Protein AF-A0A0A0KKW8-F1 (afdb_monomer_lite)

Secondary structure (DSSP, 8-state):
-PPPHHHHHHHHHHHHHHHHHHHHHHHHHHHHHHHHHHHTHHHHHHHHHHHHHHIIIIIIIIHHHHHSPTTS--PPPP-SS--EEEEEE--TTGGGT-S-PPPEEEEEBTTB----------

pLDDT: mean 91.65, std 7.92, range [50.81, 98.38]

InterPro domains:
  IPR027417 P-loop containing nucleoside triphosphate hydrolase [G3DSA:3.40.50.300] (73-122)
  IPR045076 DNA mismatch repair MutS [PTHR11361] (3-122)

Structure (mmCIF, N/CA/C/O backbone):
data_AF-A0A0A0KKW8-F1
#
_entry.id   AF-A0A0A0KKW8-F1
#
loop_
_atom_site.group_PDB
_atom_site.id
_atom_site.type_symbol
_atom_site.label_atom_id
_atom_site.label_alt_id
_atom_site.label_comp_id
_atom_site.label_asym_id
_atom_site.label_entity_id
_atom_site.label_seq_id
_atom_site.pdbx_PDB_ins_code
_atom_site.Cartn_x
_atom_site.Cartn_y
_atom_site.Cartn_z
_atom_site.occupancy
_atom_site.B_iso_or_equiv
_atom_site.auth_seq_id
_atom_site.auth_comp_id
_atom_site.auth_asym_id
_atom_site.auth_atom_id
_atom_site.pdbx_PDB_model_num
ATOM 1 N N . MET A 1 1 ? -41.254 38.707 38.383 1.00 50.81 1 MET A N 1
ATOM 2 C CA . MET A 1 1 ? -41.150 37.690 39.451 1.00 50.81 1 MET A CA 1
ATOM 3 C C . MET A 1 1 ? -39.676 37.306 39.565 1.00 50.81 1 MET A C 1
ATOM 5 O O . MET A 1 1 ? -39.180 36.606 38.696 1.00 50.81 1 MET A O 1
ATOM 9 N N . ARG A 1 2 ? -38.925 37.898 40.507 1.00 53.66 2 ARG A N 1
ATOM 10 C CA . ARG A 1 2 ? -37.498 37.580 40.709 1.00 53.66 2 ARG A CA 1
ATOM 11 C C . ARG A 1 2 ? -37.427 36.354 41.614 1.00 53.66 2 ARG A C 1
ATOM 13 O O . ARG A 1 2 ? -37.910 36.423 42.738 1.00 53.66 2 ARG A O 1
ATOM 20 N N . LEU A 1 3 ? -36.891 35.252 41.099 1.00 66.69 3 LEU A N 1
ATOM 21 C CA . LEU A 1 3 ? -36.616 34.059 41.898 1.00 66.69 3 LEU A CA 1
ATOM 22 C C . LEU A 1 3 ? -35.571 34.407 42.968 1.00 66.69 3 LEU A C 1
ATOM 24 O O . LEU A 1 3 ? -34.609 35.124 42.690 1.00 66.69 3 LEU A O 1
ATOM 28 N N . ASP A 1 4 ? -35.784 33.938 44.192 1.00 81.00 4 ASP A N 1
ATOM 29 C CA . ASP A 1 4 ? -34.867 34.125 45.308 1.00 81.00 4 ASP A CA 1
ATOM 30 C C . ASP A 1 4 ? -33.606 33.259 45.141 1.00 81.00 4 ASP A C 1
ATOM 32 O O . ASP A 1 4 ? -33.635 32.168 44.564 1.00 81.00 4 ASP A O 1
ATOM 36 N N . SER A 1 5 ? -32.477 33.747 45.665 1.00 78.56 5 SER A N 1
ATOM 37 C CA . SER A 1 5 ? -31.164 33.091 45.540 1.00 78.56 5 SER A CA 1
ATOM 38 C C . SER A 1 5 ? -31.171 31.644 46.064 1.00 78.56 5 SER A C 1
ATOM 40 O O . SER A 1 5 ? -30.507 30.768 45.506 1.00 78.56 5 SER A O 1
ATOM 42 N N . SER A 1 6 ? -31.987 31.364 47.087 1.00 81.56 6 SER A N 1
ATOM 43 C CA . SER A 1 6 ? -32.073 30.039 47.704 1.00 81.56 6 SER A CA 1
ATOM 44 C C . SER A 1 6 ? -32.775 29.011 46.807 1.00 81.56 6 SER A C 1
ATOM 46 O O . SER A 1 6 ? -32.315 27.872 46.689 1.00 81.56 6 SER A O 1
ATOM 48 N N . SER A 1 7 ? -33.835 29.418 46.105 1.00 82.56 7 SER A N 1
ATOM 49 C CA . SER A 1 7 ? -34.530 28.578 45.125 1.00 82.56 7 SER A CA 1
ATOM 50 C C . SER A 1 7 ? -33.655 28.265 43.914 1.00 82.56 7 SER A C 1
ATOM 52 O O . SER A 1 7 ? -33.611 27.118 43.468 1.00 82.56 7 SER A O 1
ATOM 54 N N . ILE A 1 8 ? -32.890 29.246 43.421 1.00 84.31 8 ILE A N 1
ATOM 55 C CA . ILE A 1 8 ? -31.933 29.037 42.323 1.00 84.31 8 ILE A CA 1
ATOM 56 C C . ILE A 1 8 ? -30.811 28.075 42.738 1.00 84.31 8 ILE A C 1
ATOM 58 O O . ILE A 1 8 ? -30.435 27.202 41.956 1.00 84.31 8 ILE A O 1
ATOM 62 N N . GLN A 1 9 ? -30.303 28.170 43.972 1.00 85.88 9 GLN A N 1
ATOM 63 C CA . GLN A 1 9 ? -29.313 27.217 44.483 1.00 85.88 9 GLN A CA 1
ATOM 64 C C . GLN A 1 9 ? -29.857 25.786 44.542 1.00 85.88 9 GLN A C 1
ATOM 66 O O . GLN A 1 9 ? -29.167 24.869 44.099 1.00 85.88 9 GLN A O 1
ATOM 71 N N . LYS A 1 10 ? -31.091 25.581 45.021 1.00 87.38 10 LYS A N 1
ATOM 72 C CA . LYS A 1 10 ? -31.723 24.249 45.048 1.00 87.38 10 LYS A CA 1
ATOM 73 C C . LYS A 1 10 ? -31.892 23.665 43.644 1.00 87.38 10 LYS A C 1
ATOM 75 O O . LYS A 1 10 ? -31.547 22.505 43.427 1.00 87.38 10 LYS A O 1
ATOM 80 N N . LEU A 1 11 ? -32.349 24.475 42.685 1.00 88.56 11 LEU A N 1
ATOM 81 C CA . LEU A 1 11 ? -32.463 24.065 41.282 1.00 88.56 11 LEU A CA 1
ATOM 82 C C . LEU A 1 11 ? -31.096 23.721 40.675 1.00 88.56 11 LEU A C 1
ATOM 84 O O . LEU A 1 11 ? -30.976 22.715 39.985 1.00 88.56 11 LEU A O 1
ATOM 88 N N . ASN A 1 12 ? -30.048 24.492 40.979 1.00 89.81 12 ASN A N 1
ATOM 89 C CA . ASN A 1 12 ? -28.691 24.203 40.509 1.00 89.81 12 ASN A CA 1
ATOM 90 C C . ASN A 1 12 ? -28.116 22.911 41.098 1.00 89.81 12 ASN A C 1
ATOM 92 O O . ASN A 1 12 ? -27.436 22.176 40.385 1.00 89.81 12 ASN A O 1
ATOM 96 N N . VAL A 1 13 ? -28.371 22.622 42.376 1.00 92.12 13 VAL A N 1
ATOM 97 C CA . VAL A 1 13 ? -27.953 21.357 43.001 1.00 92.12 13 VAL A CA 1
ATOM 98 C C . VAL A 1 13 ? -28.672 20.178 42.345 1.00 92.12 13 VAL A C 1
ATOM 100 O O . VAL A 1 13 ? -28.017 19.212 41.960 1.00 92.12 13 VAL A O 1
ATOM 103 N N . GLY A 1 14 ? -29.989 20.285 42.134 1.00 90.38 14 GLY A N 1
ATOM 104 C CA . GLY A 1 14 ? -30.767 19.264 41.429 1.00 90.38 14 GLY A CA 1
ATOM 105 C C . GLY A 1 14 ? -30.288 19.047 39.993 1.00 90.38 14 GLY A C 1
ATOM 106 O O . GLY A 1 14 ? -30.072 17.911 39.584 1.00 90.38 14 GLY A O 1
ATOM 107 N N . ASN A 1 15 ? -30.026 20.128 39.256 1.00 92.62 15 ASN A N 1
ATOM 108 C CA . ASN A 1 15 ? -29.525 20.054 37.885 1.00 92.62 15 ASN A CA 1
ATOM 109 C C . ASN A 1 15 ? -28.128 19.412 37.814 1.00 92.62 15 ASN A C 1
ATOM 111 O O . ASN A 1 15 ? -27.877 18.565 36.964 1.00 92.62 15 ASN A O 1
ATOM 115 N N . LYS A 1 16 ? -27.225 19.747 38.747 1.00 92.69 16 LYS A N 1
ATOM 116 C CA . LYS A 1 16 ? -25.905 19.099 38.837 1.00 92.69 16 LYS A CA 1
ATOM 117 C C . LYS A 1 16 ? -26.012 17.609 39.154 1.00 92.69 16 LYS A C 1
ATOM 119 O O . LYS A 1 16 ? -25.288 16.819 38.558 1.00 92.69 16 LYS A O 1
ATOM 124 N N . SER A 1 17 ? -26.912 17.227 40.059 1.00 93.62 17 SER A N 1
ATOM 125 C CA . SER A 1 17 ? -27.146 15.819 40.394 1.00 93.62 17 SER A CA 1
ATOM 126 C C . SER A 1 17 ? -27.715 15.045 39.205 1.00 93.62 17 SER A C 1
ATOM 128 O O . SER A 1 17 ? -27.221 13.967 38.889 1.00 93.62 17 SER A O 1
ATOM 130 N N . ALA A 1 18 ? -28.707 15.613 38.512 1.00 94.75 18 ALA A N 1
ATOM 131 C CA . ALA A 1 18 ? -29.307 15.009 37.326 1.00 94.75 18 ALA A CA 1
ATOM 132 C C . ALA A 1 18 ? -28.285 14.856 36.189 1.00 94.75 18 ALA A C 1
ATOM 134 O O . ALA A 1 18 ? -28.205 13.799 35.570 1.00 94.75 18 ALA A O 1
ATOM 135 N N . ALA A 1 19 ? -27.450 15.874 35.956 1.00 95.38 19 ALA A N 1
ATOM 136 C CA . ALA A 1 19 ? -26.359 15.792 34.989 1.00 95.38 19 ALA A CA 1
ATOM 137 C C . ALA A 1 19 ? -25.356 14.683 35.349 1.00 95.38 19 ALA A C 1
ATOM 139 O O . ALA A 1 19 ? -24.949 13.923 34.474 1.00 95.38 19 ALA A O 1
ATOM 140 N N . GLY A 1 20 ? -25.002 14.550 36.633 1.00 95.56 20 GLY A N 1
ATOM 141 C CA . GLY A 1 20 ? -24.146 13.466 37.122 1.00 95.56 20 GLY A CA 1
ATOM 142 C C . GLY A 1 20 ? -24.721 12.078 36.832 1.00 95.56 20 GLY A C 1
ATOM 143 O O . GLY A 1 20 ? -24.013 11.213 36.322 1.00 95.56 20 GLY A O 1
ATOM 144 N N . GLU A 1 21 ? -26.016 11.876 37.081 1.00 96.25 21 GLU A N 1
ATOM 145 C CA . GLU A 1 21 ? -26.683 10.603 36.787 1.00 96.25 21 GLU A CA 1
ATOM 146 C C . GLU A 1 21 ? -26.735 10.307 35.280 1.00 96.25 21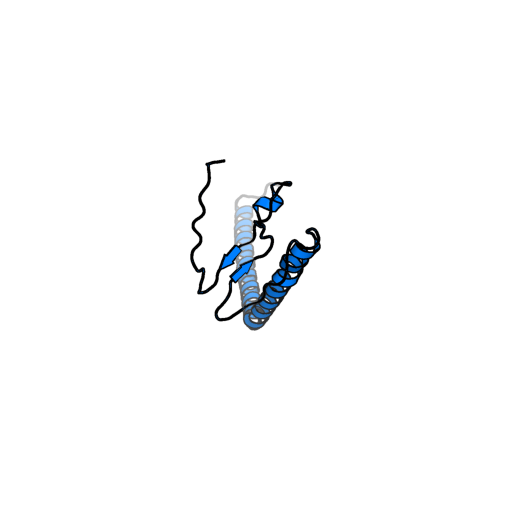 GLU A C 1
ATOM 148 O O . GLU A 1 21 ? -26.486 9.174 34.863 1.00 96.25 21 GLU A O 1
ATOM 153 N N . CYS A 1 22 ? -26.989 11.322 34.447 1.00 96.81 22 CYS A N 1
ATOM 154 C CA . CYS A 1 22 ? -26.937 11.181 32.992 1.00 96.81 22 CYS A CA 1
ATOM 155 C C . CYS A 1 22 ? -25.555 10.724 32.508 1.00 96.81 22 CYS A C 1
ATOM 157 O O . CYS A 1 22 ? -25.477 9.844 31.648 1.00 96.81 22 CYS A O 1
ATOM 159 N N . TYR A 1 23 ? -24.470 11.272 33.063 1.00 97.38 23 TYR A N 1
ATOM 160 C CA . TYR A 1 23 ? -23.117 10.848 32.698 1.00 97.38 23 TYR A CA 1
ATOM 161 C C . TYR A 1 23 ? -22.850 9.393 33.079 1.00 97.38 23 TYR A C 1
ATOM 163 O O . TYR A 1 23 ? -22.393 8.637 32.228 1.00 97.38 23 TYR A O 1
ATOM 171 N N . ILE A 1 24 ? -23.225 8.975 34.291 1.00 97.50 24 ILE A N 1
ATOM 172 C CA . ILE A 1 24 ? -23.053 7.584 34.742 1.00 97.50 24 ILE A CA 1
ATOM 173 C C . ILE A 1 24 ? -23.814 6.614 33.829 1.00 97.50 24 ILE A C 1
ATOM 175 O O . ILE A 1 24 ? -23.271 5.602 33.390 1.00 97.50 24 ILE A O 1
ATOM 179 N N . ARG A 1 25 ? -25.070 6.924 33.486 1.00 97.25 25 ARG A N 1
ATOM 180 C CA . ARG A 1 25 ? -25.857 6.080 32.569 1.00 97.25 25 ARG A CA 1
ATOM 181 C C . ARG A 1 25 ? -25.247 6.024 31.169 1.00 97.25 25 ARG A C 1
ATOM 183 O O . ARG A 1 25 ? -25.281 4.973 30.532 1.00 97.25 25 ARG A O 1
ATOM 190 N N . THR A 1 26 ? -24.689 7.139 30.703 1.00 97.81 26 THR A N 1
ATOM 191 C CA . THR A 1 26 ? -24.003 7.207 29.407 1.00 97.81 26 THR A CA 1
ATOM 192 C C . THR A 1 26 ? -22.746 6.344 29.413 1.00 97.81 26 THR A C 1
ATOM 194 O O . THR A 1 26 ? -22.540 5.580 28.477 1.00 97.81 26 THR A O 1
ATOM 197 N N . GLU A 1 27 ? -21.943 6.408 30.474 1.00 98.06 27 GLU A N 1
ATOM 198 C CA . GLU A 1 27 ? -20.738 5.592 30.634 1.00 98.06 27 GLU A CA 1
ATOM 199 C C . GLU A 1 27 ? -21.063 4.095 30.593 1.00 98.06 27 GLU A C 1
ATOM 201 O O . GLU A 1 27 ? -20.456 3.363 29.817 1.00 98.06 27 GLU A O 1
ATOM 206 N N . ILE A 1 28 ? -22.083 3.652 31.337 1.00 98.06 28 ILE A N 1
ATOM 207 C CA . ILE A 1 28 ? -22.526 2.248 31.333 1.00 98.06 28 ILE A CA 1
ATOM 208 C C . ILE A 1 28 ? -22.944 1.805 29.923 1.00 98.06 28 ILE A C 1
ATOM 210 O O . ILE A 1 28 ? -22.581 0.716 29.480 1.00 98.06 28 ILE A O 1
ATOM 214 N N . CYS A 1 29 ? -23.687 2.651 29.205 1.00 97.88 29 CYS A N 1
ATOM 215 C CA . CYS A 1 29 ? -24.120 2.364 27.839 1.00 97.88 29 CYS A CA 1
ATOM 216 C C . CYS A 1 29 ? -22.931 2.256 26.869 1.00 97.88 29 CYS A C 1
ATOM 218 O O . CYS A 1 29 ? -22.850 1.304 26.093 1.00 97.88 29 CYS A O 1
ATOM 220 N N . LEU A 1 30 ? -21.981 3.196 26.940 1.00 98.25 30 LEU A N 1
ATOM 221 C CA . LEU A 1 30 ? -20.776 3.182 26.108 1.00 98.25 30 LEU A CA 1
ATOM 222 C C . LEU A 1 30 ? -19.893 1.974 26.409 1.00 98.25 30 LEU A C 1
ATOM 224 O O . LEU A 1 30 ? -19.388 1.355 25.478 1.00 98.25 30 LEU A O 1
ATOM 228 N N . GLN A 1 31 ? -19.737 1.613 27.682 1.00 97.69 31 GLN A N 1
ATOM 229 C CA . GLN A 1 31 ? -18.960 0.445 28.075 1.00 97.69 31 GLN A CA 1
ATOM 230 C C . GLN A 1 31 ? -19.582 -0.838 27.515 1.00 97.69 31 GLN A C 1
ATOM 232 O O . GLN A 1 31 ? -18.879 -1.623 26.885 1.00 97.69 31 GLN A O 1
ATOM 237 N N . GLY A 1 32 ? -20.906 -0.996 27.635 1.00 97.94 32 GLY A N 1
ATOM 238 C CA . GLY A 1 32 ? -21.621 -2.128 27.043 1.00 97.94 32 GLY A CA 1
ATOM 239 C C . GLY A 1 32 ? -21.485 -2.197 25.519 1.00 97.94 32 GLY A C 1
ATOM 240 O O . GLY A 1 32 ? -21.293 -3.277 24.966 1.00 97.94 32 GLY A O 1
ATOM 241 N N . LEU A 1 33 ? -21.517 -1.050 24.832 1.00 97.31 33 LEU A N 1
ATOM 242 C CA . LEU A 1 33 ? -21.286 -0.991 23.387 1.00 97.31 33 LEU A CA 1
ATOM 243 C C . LEU A 1 33 ? -19.851 -1.388 23.016 1.00 97.31 33 LEU A C 1
ATOM 245 O O . LEU A 1 33 ? -19.649 -2.137 22.064 1.00 97.31 33 LEU A O 1
ATOM 249 N N . VAL A 1 34 ? -18.853 -0.890 23.748 1.00 97.38 34 VAL A N 1
ATOM 250 C CA . VAL A 1 34 ? -17.443 -1.230 23.514 1.00 97.38 34 VAL A CA 1
ATOM 251 C C . VAL A 1 34 ? -17.204 -2.719 23.736 1.00 97.38 34 VAL A C 1
ATOM 253 O O . VAL A 1 34 ? -16.495 -3.333 22.943 1.00 97.38 34 VAL A O 1
ATOM 256 N N . ASP A 1 35 ? -17.798 -3.304 24.773 1.00 97.25 35 ASP A N 1
ATOM 257 C CA . ASP A 1 35 ? -17.659 -4.732 25.049 1.00 97.25 35 ASP A CA 1
ATOM 258 C C . ASP A 1 35 ? -18.326 -5.582 23.957 1.00 97.25 35 ASP A C 1
ATOM 260 O O . ASP A 1 35 ? -17.702 -6.527 23.486 1.00 97.25 35 ASP A O 1
ATOM 264 N N . ALA A 1 36 ? -19.488 -5.172 23.434 1.00 96.81 36 ALA A N 1
ATOM 265 C CA . ALA A 1 36 ? -20.099 -5.821 22.271 1.00 96.81 36 ALA A CA 1
ATOM 266 C C . ALA A 1 36 ? -19.219 -5.724 21.008 1.00 96.81 36 ALA A C 1
ATOM 268 O O . ALA A 1 36 ? -19.008 -6.714 20.320 1.00 96.81 36 ALA A O 1
ATOM 269 N N . ILE A 1 37 ? -18.636 -4.554 20.716 1.00 96.44 37 ILE A N 1
ATOM 270 C CA . ILE A 1 37 ? -17.717 -4.396 19.571 1.00 96.44 37 ILE A CA 1
ATOM 271 C C . ILE A 1 37 ? -16.464 -5.266 19.746 1.00 96.44 37 ILE A C 1
ATOM 273 O O . ILE A 1 37 ? -15.941 -5.798 18.766 1.00 96.44 37 ILE A O 1
ATOM 277 N N . ARG A 1 38 ? -15.963 -5.412 20.981 1.00 96.62 38 ARG A N 1
ATOM 278 C CA . ARG A 1 38 ? -14.779 -6.227 21.294 1.00 96.62 38 ARG A CA 1
ATOM 279 C C . ARG A 1 38 ? -14.963 -7.700 20.959 1.00 96.62 38 ARG A C 1
ATOM 281 O O . ARG A 1 38 ? -13.979 -8.326 20.572 1.00 96.62 38 ARG A O 1
ATOM 288 N N . GLU A 1 39 ? -16.182 -8.225 21.061 1.00 97.38 39 GLU A N 1
ATOM 289 C CA . GLU A 1 39 ? -16.499 -9.598 20.648 1.00 97.38 39 GLU A CA 1
ATOM 290 C C . GLU A 1 39 ? -16.213 -9.819 19.150 1.00 97.38 39 GLU A C 1
ATOM 292 O O . GLU A 1 39 ? -15.730 -10.884 18.766 1.00 97.38 39 GLU A O 1
ATOM 297 N N . ASP A 1 40 ? -16.386 -8.780 18.324 1.00 97.38 40 ASP A N 1
ATOM 298 C CA . ASP A 1 40 ? -16.218 -8.831 16.867 1.00 97.38 40 ASP A CA 1
ATOM 299 C C . ASP A 1 40 ? -14.868 -8.285 16.359 1.00 97.38 40 ASP A C 1
ATOM 301 O O . ASP A 1 40 ? -14.624 -8.251 15.148 1.00 97.38 40 ASP A O 1
ATOM 305 N N . VAL A 1 41 ? -13.949 -7.872 17.242 1.00 96.69 41 VAL A N 1
ATOM 306 C CA . VAL A 1 41 ? -12.681 -7.216 16.846 1.00 96.69 41 VAL A CA 1
ATOM 307 C C . VAL A 1 41 ? -11.864 -8.052 15.864 1.00 96.69 41 VAL A C 1
ATOM 309 O O . VAL A 1 41 ? -11.285 -7.499 14.926 1.00 96.69 41 VAL A O 1
ATOM 312 N N . SER A 1 42 ? -11.830 -9.375 16.028 1.00 97.06 42 SER A N 1
ATOM 313 C CA . SER A 1 42 ? -11.101 -10.258 15.111 1.00 97.06 42 SER A CA 1
ATOM 314 C C . SER A 1 42 ? -11.670 -10.203 13.691 1.00 97.06 42 SER A C 1
ATOM 316 O O . SER A 1 42 ? -10.910 -10.099 12.730 1.00 97.06 42 SER A O 1
ATOM 318 N N . MET A 1 43 ? -12.999 -10.203 13.553 1.00 97.88 43 MET A N 1
ATOM 319 C CA . MET A 1 43 ? -13.671 -10.106 12.254 1.00 97.88 43 MET A CA 1
ATOM 320 C C . MET A 1 43 ? -13.506 -8.718 11.632 1.00 97.88 43 MET A C 1
ATOM 322 O O . MET A 1 43 ? -13.236 -8.609 10.437 1.00 97.88 43 MET A O 1
ATOM 326 N N . LEU A 1 44 ? -13.616 -7.659 12.438 1.00 97.81 44 LEU A N 1
ATOM 327 C CA . LEU A 1 44 ? -13.405 -6.283 11.984 1.00 97.81 44 LEU A CA 1
ATOM 328 C C . LEU A 1 44 ? -11.968 -6.052 11.502 1.00 97.81 44 LEU A C 1
ATOM 330 O O . LEU A 1 44 ? -11.763 -5.396 10.482 1.00 97.81 44 LEU A O 1
ATOM 334 N N . THR A 1 45 ? -10.982 -6.626 12.192 1.00 97.94 45 THR A N 1
ATOM 335 C CA . THR A 1 45 ? -9.570 -6.548 11.789 1.00 97.94 45 THR A CA 1
ATOM 336 C C . THR A 1 45 ? -9.337 -7.272 10.469 1.00 97.94 45 THR A C 1
ATOM 338 O O . THR A 1 45 ? -8.755 -6.693 9.555 1.00 97.94 45 THR A O 1
ATOM 341 N N . LEU A 1 46 ? -9.860 -8.494 10.324 1.00 98.38 46 LEU A N 1
ATOM 342 C CA . LEU A 1 46 ? -9.750 -9.246 9.073 1.00 98.38 46 LEU A CA 1
ATOM 343 C C . LEU A 1 46 ? -10.397 -8.491 7.904 1.00 98.38 46 LEU A C 1
ATOM 345 O O . LEU A 1 46 ? -9.825 -8.406 6.819 1.00 98.38 46 LEU A O 1
ATOM 349 N N . LEU A 1 47 ? -11.580 -7.912 8.121 1.00 98.38 47 LEU A N 1
ATOM 350 C CA . LEU A 1 47 ? -12.247 -7.099 7.110 1.00 98.38 47 LEU A CA 1
ATOM 351 C C . LEU A 1 47 ? -11.386 -5.893 6.712 1.00 98.38 47 LEU A C 1
ATOM 353 O O . LEU A 1 47 ? -11.241 -5.621 5.522 1.00 98.38 47 LEU A O 1
ATOM 357 N N . ALA A 1 48 ? -10.798 -5.196 7.685 1.00 98.38 48 ALA A N 1
ATOM 358 C CA . ALA A 1 48 ? -9.911 -4.070 7.421 1.00 98.38 48 ALA A CA 1
ATOM 359 C C . ALA A 1 48 ? -8.682 -4.494 6.601 1.00 98.38 48 ALA A C 1
ATOM 361 O O . ALA A 1 48 ? -8.352 -3.828 5.625 1.00 98.38 48 ALA A O 1
ATOM 362 N N . GLU A 1 49 ? -8.045 -5.621 6.927 1.00 98.31 49 GLU A N 1
ATOM 363 C CA . GLU A 1 49 ? -6.904 -6.153 6.169 1.00 98.31 49 GLU A CA 1
ATOM 364 C C . GLU A 1 49 ? -7.271 -6.469 4.715 1.00 98.31 49 GLU A C 1
ATOM 366 O O . GLU A 1 49 ? -6.554 -6.081 3.789 1.00 98.31 49 GLU A O 1
ATOM 371 N N . VAL A 1 50 ? -8.415 -7.124 4.501 1.00 98.31 50 VAL A N 1
ATOM 372 C CA . VAL A 1 50 ? -8.907 -7.458 3.159 1.00 98.31 50 VAL A CA 1
ATOM 373 C C . VAL A 1 50 ? -9.213 -6.194 2.356 1.00 98.31 50 VAL A C 1
ATOM 375 O O . VAL A 1 50 ? -8.829 -6.101 1.188 1.00 98.31 50 VAL A O 1
ATOM 378 N N . LEU A 1 51 ? -9.868 -5.206 2.969 1.00 98.31 51 LEU A N 1
ATOM 379 C CA . LEU A 1 51 ? -10.168 -3.932 2.317 1.00 98.31 51 LEU A CA 1
ATOM 380 C C . LEU A 1 51 ? -8.892 -3.155 1.979 1.00 98.31 51 LEU A C 1
ATOM 382 O O . LEU A 1 51 ? -8.782 -2.643 0.869 1.00 98.31 51 LEU A O 1
ATOM 386 N N . CYS A 1 52 ? -7.909 -3.119 2.880 1.00 98.38 52 CYS A N 1
ATOM 387 C CA . CYS A 1 52 ? -6.613 -2.486 2.632 1.00 98.38 52 CYS A CA 1
ATOM 388 C C . CYS A 1 52 ? -5.857 -3.159 1.480 1.00 98.38 52 CYS A C 1
ATOM 390 O O . CYS A 1 52 ? -5.294 -2.473 0.626 1.00 98.38 52 CYS A O 1
ATOM 392 N N . LEU A 1 53 ? -5.859 -4.495 1.419 1.00 98.31 53 LEU A N 1
ATOM 393 C CA . LEU A 1 53 ? -5.235 -5.230 0.320 1.00 98.31 53 LEU A CA 1
ATOM 394 C C . LEU A 1 53 ? -5.918 -4.913 -1.016 1.00 98.31 53 LEU A C 1
ATOM 396 O O . LEU A 1 53 ? -5.241 -4.678 -2.019 1.00 98.31 53 LEU A O 1
ATOM 400 N N . LEU A 1 54 ? -7.252 -4.880 -1.026 1.00 98.19 54 LEU A N 1
ATOM 401 C CA . LEU A 1 54 ? -8.029 -4.532 -2.210 1.00 98.19 54 LEU A CA 1
ATOM 402 C C . LEU A 1 54 ? -7.740 -3.096 -2.669 1.00 98.19 54 LEU A C 1
ATOM 404 O O . LEU A 1 54 ? -7.512 -2.873 -3.857 1.00 98.19 54 LEU A O 1
ATOM 408 N N . ASP A 1 55 ? -7.708 -2.144 -1.738 1.00 98.25 55 ASP A N 1
ATOM 409 C CA . ASP A 1 55 ? -7.433 -0.734 -2.015 1.00 98.25 55 ASP A CA 1
ATOM 410 C C . ASP A 1 55 ? -6.026 -0.529 -2.600 1.00 98.25 55 ASP A C 1
ATOM 412 O O . ASP A 1 55 ? -5.858 0.123 -3.635 1.00 98.25 55 ASP A O 1
ATOM 416 N N . MET A 1 56 ? -5.015 -1.181 -2.017 1.00 97.56 56 MET A N 1
ATOM 417 C CA . MET A 1 56 ? -3.644 -1.148 -2.528 1.00 97.56 56 MET A CA 1
ATOM 418 C C . MET A 1 56 ? -3.554 -1.720 -3.953 1.00 97.56 56 MET A C 1
ATOM 420 O O . MET A 1 56 ? -2.926 -1.122 -4.829 1.00 97.56 56 MET A O 1
ATOM 424 N N . ILE A 1 57 ? -4.173 -2.873 -4.218 1.00 97.31 57 ILE A N 1
ATOM 425 C CA . ILE A 1 57 ? -4.071 -3.519 -5.534 1.00 97.31 57 ILE A CA 1
ATOM 426 C C . ILE A 1 57 ? -4.849 -2.733 -6.596 1.00 97.31 57 ILE A C 1
ATOM 428 O O . ILE A 1 57 ? -4.323 -2.472 -7.679 1.00 97.31 57 ILE A O 1
ATOM 432 N N . VAL A 1 58 ? -6.098 -2.365 -6.306 1.00 96.19 58 VAL A N 1
ATOM 433 C CA . VAL A 1 58 ? -7.021 -1.798 -7.297 1.00 96.19 58 VAL A CA 1
ATOM 434 C C . VAL A 1 58 ? -6.863 -0.285 -7.394 1.00 96.19 58 VAL A C 1
ATOM 436 O O . VAL A 1 58 ? -6.502 0.235 -8.452 1.00 96.19 58 VAL A O 1
ATOM 439 N N . ASN A 1 59 ? -7.112 0.423 -6.295 1.00 94.81 59 ASN A N 1
ATOM 440 C CA . ASN A 1 59 ? -7.182 1.882 -6.304 1.00 94.81 59 ASN A CA 1
ATOM 441 C C . ASN A 1 59 ? -5.799 2.535 -6.345 1.00 94.81 59 ASN A C 1
ATOM 443 O O . ASN A 1 59 ? -5.684 3.657 -6.830 1.00 94.81 59 ASN A O 1
ATOM 447 N N . SER A 1 60 ? -4.748 1.842 -5.893 1.00 94.50 60 SER A N 1
ATOM 448 C CA . SER A 1 60 ? -3.374 2.348 -5.985 1.00 94.50 60 SER A CA 1
ATOM 449 C C . SER A 1 60 ? -2.634 1.798 -7.207 1.00 94.50 60 SER A C 1
ATOM 451 O O . SER A 1 60 ? -2.378 2.546 -8.154 1.00 94.50 60 SER A O 1
ATOM 453 N N . PHE A 1 61 ? -2.284 0.506 -7.235 1.00 94.69 61 PHE A N 1
ATOM 454 C CA . PHE A 1 61 ? -1.417 -0.035 -8.291 1.00 94.69 61 PHE A CA 1
ATOM 455 C C . PHE A 1 61 ? -2.089 -0.067 -9.664 1.00 94.69 61 PHE A C 1
ATOM 457 O O . PHE A 1 61 ? -1.561 0.524 -10.607 1.00 94.69 61 PHE A O 1
ATOM 464 N N . ALA A 1 62 ? -3.254 -0.709 -9.793 1.00 94.06 62 ALA A N 1
ATOM 465 C CA . ALA A 1 62 ? -3.932 -0.814 -11.084 1.00 94.06 62 ALA A CA 1
ATOM 466 C C . ALA A 1 62 ? -4.332 0.568 -11.626 1.00 94.06 62 ALA A C 1
ATOM 468 O O . ALA A 1 62 ? -4.095 0.858 -12.801 1.00 94.06 62 ALA A O 1
ATOM 469 N N . HIS A 1 63 ? -4.845 1.455 -10.767 1.00 94.31 63 HIS A N 1
ATOM 470 C CA . HIS A 1 63 ? -5.164 2.830 -11.151 1.00 94.31 63 HIS A CA 1
ATOM 471 C C . HIS A 1 63 ? -3.937 3.597 -11.668 1.00 94.31 63 HIS A C 1
ATOM 473 O O . HIS A 1 63 ? -3.997 4.189 -12.748 1.00 94.31 63 HIS A O 1
ATOM 479 N N . THR A 1 64 ? -2.806 3.538 -10.956 1.00 91.75 64 THR A N 1
ATOM 480 C CA . THR A 1 64 ? -1.556 4.206 -11.363 1.00 91.75 64 THR A CA 1
ATOM 481 C C . THR A 1 64 ? -1.063 3.708 -12.721 1.00 91.75 64 THR A C 1
ATOM 483 O O . THR A 1 64 ? -0.614 4.501 -13.543 1.00 91.75 64 THR A O 1
ATOM 486 N N . ILE A 1 65 ? -1.174 2.406 -12.990 1.00 91.44 65 ILE A N 1
ATOM 487 C CA . ILE A 1 65 ? -0.788 1.829 -14.284 1.00 91.44 65 ILE A CA 1
ATOM 488 C C . ILE A 1 65 ? -1.754 2.281 -15.390 1.00 91.44 65 ILE A C 1
ATOM 490 O O . ILE A 1 65 ? -1.308 2.617 -16.480 1.00 91.44 65 ILE A O 1
ATOM 494 N N . SER A 1 66 ? -3.060 2.328 -15.107 1.00 90.50 66 SER A N 1
ATOM 495 C CA . SER A 1 66 ? -4.095 2.664 -16.098 1.00 90.50 66 SER A CA 1
ATOM 496 C C . SER A 1 66 ? -4.153 4.143 -16.492 1.00 90.50 66 SER A C 1
ATOM 498 O O . SER A 1 66 ? -4.607 4.469 -17.585 1.00 90.50 66 SER A O 1
ATOM 500 N N . THR A 1 67 ? -3.734 5.041 -15.598 1.00 89.88 67 THR A N 1
ATOM 501 C CA . THR A 1 67 ? -3.802 6.495 -15.814 1.00 89.88 67 THR A CA 1
ATOM 502 C C . THR A 1 67 ? -2.543 7.063 -16.449 1.00 89.88 67 THR A C 1
ATOM 504 O O . THR A 1 67 ? -2.590 8.140 -17.047 1.00 89.88 67 THR A O 1
ATOM 507 N N . LYS A 1 68 ? -1.413 6.355 -16.349 1.00 85.69 68 LYS A N 1
ATOM 508 C CA . LYS A 1 68 ? -0.198 6.716 -17.078 1.00 85.69 68 LYS A CA 1
ATOM 509 C C . LYS A 1 68 ? -0.273 6.238 -18.534 1.00 85.69 68 LYS A C 1
ATOM 511 O O . LYS A 1 68 ? -1.031 5.321 -18.845 1.00 85.69 68 LYS A O 1
ATOM 516 N N . PRO A 1 69 ? 0.510 6.851 -19.443 1.00 83.38 69 PRO A N 1
ATOM 517 C CA . PRO A 1 69 ? 0.632 6.363 -20.810 1.00 83.38 69 PRO A CA 1
ATOM 518 C C . PRO A 1 69 ? 0.999 4.875 -20.867 1.00 83.38 69 PRO A C 1
ATOM 520 O O . PRO A 1 69 ? 1.621 4.337 -19.948 1.00 83.38 69 PRO A O 1
ATOM 523 N N . VAL A 1 70 ? 0.648 4.234 -21.982 1.00 75.88 70 VAL A N 1
ATOM 524 C CA . VAL A 1 70 ? 1.014 2.840 -22.266 1.00 75.88 70 VAL A CA 1
ATOM 525 C C . VAL A 1 70 ? 2.545 2.678 -22.176 1.00 75.88 70 VAL A C 1
ATOM 527 O O . VAL A 1 70 ? 3.288 3.620 -22.459 1.00 75.88 70 VAL A O 1
ATOM 530 N N . ASP A 1 71 ? 3.005 1.510 -21.721 1.00 76.75 71 ASP A N 1
ATOM 531 C CA . ASP A 1 71 ? 4.423 1.128 -21.575 1.00 76.75 71 ASP A CA 1
ATOM 532 C C . ASP A 1 71 ? 5.238 1.867 -20.490 1.00 76.75 71 ASP A C 1
ATOM 534 O O . ASP A 1 71 ? 6.469 1.843 -20.504 1.00 76.75 71 ASP A O 1
ATOM 538 N N . ARG A 1 72 ? 4.590 2.513 -19.507 1.00 84.75 72 ARG A N 1
ATOM 539 C CA . ARG A 1 72 ? 5.295 3.134 -18.356 1.00 84.75 72 ARG A CA 1
ATOM 540 C C . ARG A 1 72 ? 5.551 2.192 -17.187 1.00 84.75 72 ARG A C 1
ATOM 542 O O . ARG A 1 72 ? 6.523 2.370 -16.458 1.00 84.75 72 ARG A O 1
ATOM 549 N N . TYR A 1 73 ? 4.683 1.206 -17.006 1.00 91.06 73 TYR A N 1
ATOM 550 C CA . TYR A 1 73 ? 4.826 0.185 -15.981 1.00 91.06 73 TYR A CA 1
ATOM 551 C C . TYR A 1 73 ? 4.594 -1.181 -16.601 1.00 91.06 73 TYR A C 1
ATOM 553 O O . TYR A 1 73 ? 3.563 -1.421 -17.227 1.00 91.06 73 TYR A O 1
ATOM 561 N N . THR A 1 74 ? 5.533 -2.085 -16.356 1.00 90.75 74 THR A N 1
ATOM 562 C CA . THR A 1 74 ? 5.473 -3.471 -16.812 1.00 90.75 74 THR A CA 1
ATOM 563 C C . THR A 1 74 ? 5.674 -4.378 -15.611 1.00 90.75 74 THR A C 1
ATOM 565 O O . THR A 1 74 ? 6.438 -4.056 -14.698 1.00 90.75 74 THR A O 1
ATOM 568 N N . ARG A 1 75 ? 4.977 -5.518 -15.588 1.00 92.62 75 ARG A N 1
ATOM 569 C CA . ARG A 1 75 ? 5.164 -6.520 -14.536 1.00 92.62 75 ARG A CA 1
ATOM 570 C C . ARG A 1 75 ? 6.612 -7.037 -14.585 1.00 92.62 75 ARG A C 1
ATOM 572 O O . ARG A 1 75 ? 7.004 -7.561 -15.626 1.00 92.62 75 ARG A O 1
ATOM 579 N N . PRO A 1 76 ? 7.392 -6.935 -13.494 1.00 93.81 76 PRO A N 1
ATOM 580 C CA . PRO A 1 76 ? 8.749 -7.459 -13.476 1.00 93.81 76 PRO A CA 1
ATOM 581 C C . PRO A 1 76 ? 8.740 -8.991 -13.477 1.00 93.81 76 PRO A C 1
ATOM 583 O O . PRO A 1 76 ? 7.855 -9.625 -12.893 1.00 93.81 76 PRO A O 1
ATOM 586 N N . ASN A 1 77 ? 9.761 -9.575 -14.100 1.00 94.94 77 ASN A N 1
ATOM 587 C CA . ASN A 1 77 ? 10.047 -11.002 -14.012 1.00 94.94 77 ASN A CA 1
ATOM 588 C C . ASN A 1 77 ? 11.076 -11.233 -12.906 1.00 94.94 77 ASN A C 1
ATOM 590 O O . ASN A 1 77 ? 12.113 -10.574 -12.875 1.00 94.94 77 ASN A O 1
ATOM 594 N N . PHE A 1 78 ? 10.787 -12.167 -12.005 1.00 94.69 78 PHE A N 1
ATOM 595 C CA . PHE A 1 78 ? 11.697 -12.530 -10.925 1.00 94.69 78 PHE A CA 1
ATOM 596 C C . PHE A 1 78 ? 12.540 -13.736 -11.335 1.00 94.69 78 PHE A C 1
ATOM 598 O O . PHE A 1 78 ? 12.019 -14.720 -11.859 1.00 94.69 78 PHE A O 1
ATOM 605 N N . THR A 1 79 ? 13.840 -13.657 -11.070 1.00 92.06 79 THR A N 1
ATOM 606 C CA . THR A 1 79 ? 14.826 -14.712 -11.333 1.00 92.06 79 THR A CA 1
ATOM 607 C C . THR A 1 79 ? 15.658 -14.928 -10.076 1.00 92.06 79 THR A C 1
ATOM 609 O O . THR A 1 79 ? 16.029 -13.947 -9.436 1.00 92.06 79 THR A O 1
ATOM 612 N N . GLU A 1 80 ? 15.988 -16.173 -9.739 1.00 90.44 80 GLU A N 1
ATOM 613 C CA . GLU A 1 80 ? 16.711 -16.498 -8.499 1.00 90.44 80 GLU A CA 1
ATOM 614 C C . GLU A 1 80 ? 18.171 -16.009 -8.511 1.00 90.44 80 GLU A C 1
ATOM 616 O O . GLU A 1 80 ? 18.619 -15.394 -7.551 1.00 90.44 80 GLU A O 1
ATOM 621 N N . ASN A 1 81 ? 18.883 -16.195 -9.630 1.00 88.38 81 ASN A N 1
ATOM 622 C CA . ASN A 1 81 ? 20.321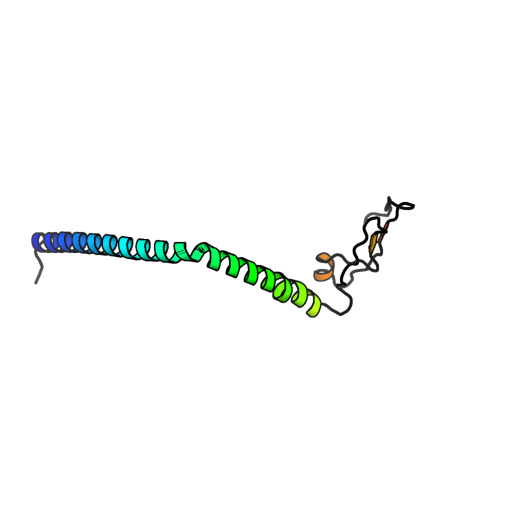 -15.897 -9.755 1.00 88.38 81 ASN A CA 1
ATOM 623 C C . ASN A 1 81 ? 20.637 -14.805 -10.798 1.00 88.38 81 ASN A C 1
ATOM 625 O O . ASN A 1 81 ? 21.763 -14.690 -11.276 1.00 88.38 81 ASN A O 1
ATOM 629 N N . GLY A 1 82 ? 19.639 -14.000 -11.169 1.00 86.44 82 GLY A N 1
ATOM 630 C CA . GLY A 1 82 ? 19.761 -12.986 -12.220 1.00 86.44 82 GLY A CA 1
ATOM 631 C C . GLY A 1 82 ? 19.646 -13.547 -13.648 1.00 86.44 82 GLY A C 1
ATOM 632 O O . GLY A 1 82 ? 19.242 -14.700 -13.831 1.00 86.44 82 GLY A O 1
ATOM 633 N N . PRO A 1 83 ? 19.977 -12.735 -14.673 1.00 91.25 83 PRO A N 1
ATOM 634 C CA . PRO A 1 83 ? 20.500 -11.363 -14.592 1.00 91.25 83 PRO A CA 1
ATOM 635 C C . PRO A 1 83 ? 19.443 -10.336 -14.149 1.00 91.25 83 PRO A C 1
ATOM 637 O O . PRO A 1 83 ? 18.246 -10.541 -14.332 1.00 91.25 83 PRO A O 1
ATOM 640 N N . MET A 1 84 ? 19.881 -9.198 -13.603 1.00 94.6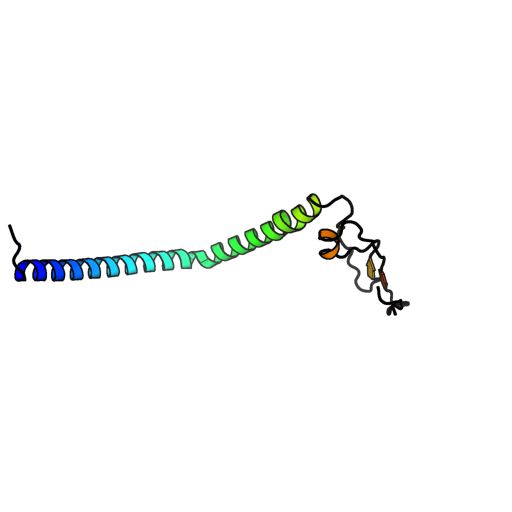2 84 MET A N 1
ATOM 641 C CA . MET A 1 84 ? 19.010 -8.031 -13.436 1.00 94.62 84 MET A CA 1
ATOM 642 C C . MET A 1 84 ? 19.059 -7.219 -14.727 1.00 94.62 84 MET A C 1
ATOM 644 O O . MET A 1 84 ? 20.073 -6.596 -15.037 1.00 94.62 84 MET A O 1
ATOM 648 N N . ALA A 1 85 ? 17.957 -7.223 -15.469 1.00 95.25 85 ALA A N 1
ATOM 649 C CA . ALA A 1 85 ? 17.801 -6.454 -16.693 1.00 95.25 85 ALA A CA 1
ATOM 650 C C . ALA A 1 85 ? 16.609 -5.507 -16.548 1.00 95.25 85 ALA A C 1
ATOM 652 O O . ALA A 1 85 ? 15.488 -5.943 -16.287 1.00 95.25 85 ALA A O 1
ATOM 653 N N . ILE A 1 86 ? 16.857 -4.209 -16.708 1.00 95.06 86 ILE A N 1
ATOM 654 C CA . ILE A 1 86 ? 15.823 -3.179 -16.749 1.00 95.06 86 ILE A CA 1
ATOM 655 C C . ILE A 1 86 ? 15.980 -2.446 -18.074 1.00 95.06 86 ILE A C 1
ATOM 657 O O . ILE A 1 86 ? 16.950 -1.718 -18.280 1.00 95.06 86 ILE A O 1
ATOM 661 N N . GLU A 1 87 ? 15.038 -2.657 -18.984 1.00 93.94 87 GLU A N 1
ATOM 662 C CA . GLU A 1 87 ? 15.028 -2.001 -20.288 1.00 93.94 87 GLU A CA 1
ATOM 663 C C . GLU A 1 87 ? 14.265 -0.681 -20.214 1.00 93.94 87 GLU A C 1
ATOM 665 O O . GLU A 1 87 ? 13.201 -0.614 -19.600 1.00 93.94 87 GLU A O 1
ATOM 670 N N . ALA A 1 88 ? 14.818 0.368 -20.833 1.00 93.25 88 ALA A N 1
ATOM 671 C CA . ALA A 1 88 ? 14.204 1.694 -20.893 1.00 93.25 88 ALA A CA 1
ATOM 672 C C . ALA A 1 88 ? 13.688 2.179 -19.519 1.00 93.25 88 ALA A C 1
ATOM 674 O O . ALA A 1 88 ? 12.582 2.715 -19.407 1.00 93.25 88 ALA A O 1
ATOM 675 N N . ALA A 1 89 ? 14.505 2.010 -18.472 1.00 92.38 89 ALA A N 1
ATOM 676 C CA . ALA A 1 89 ? 14.148 2.368 -17.109 1.00 92.38 89 ALA A CA 1
ATOM 677 C C . ALA A 1 89 ? 13.864 3.866 -16.988 1.00 92.38 89 ALA A C 1
ATOM 679 O O . ALA A 1 89 ? 14.589 4.713 -17.527 1.00 92.38 89 ALA A O 1
ATOM 680 N N . ARG A 1 90 ? 12.820 4.193 -16.225 1.00 91.69 90 ARG A N 1
ATOM 681 C CA . ARG A 1 90 ? 12.421 5.566 -15.921 1.00 91.69 90 ARG A CA 1
ATOM 682 C C . ARG A 1 90 ? 12.281 5.768 -14.427 1.00 91.69 90 ARG A C 1
ATOM 684 O O . ARG A 1 90 ? 11.893 4.858 -13.698 1.00 91.69 90 ARG A O 1
ATOM 691 N N . HIS A 1 91 ? 12.610 6.969 -13.963 1.00 91.88 91 HIS A N 1
ATOM 692 C CA . HIS A 1 91 ? 12.504 7.292 -12.549 1.00 91.88 91 HIS A CA 1
ATOM 693 C C . HIS A 1 91 ? 11.047 7.669 -12.213 1.00 91.88 91 HIS A C 1
ATOM 695 O O . HIS A 1 91 ? 10.573 8.704 -12.684 1.00 91.88 91 HIS A O 1
ATOM 701 N N . PRO A 1 92 ? 10.344 6.923 -11.338 1.00 88.44 92 PRO A N 1
ATOM 702 C CA . PRO A 1 92 ? 8.888 7.034 -11.173 1.00 88.44 92 PRO A CA 1
ATOM 703 C C . PRO A 1 92 ? 8.409 8.414 -10.690 1.00 88.44 92 PRO A C 1
ATOM 705 O O . PRO A 1 92 ? 7.323 8.858 -11.069 1.00 88.44 92 PRO A O 1
ATOM 708 N N . ILE A 1 93 ? 9.221 9.098 -9.874 1.00 89.56 93 ILE A N 1
ATOM 709 C CA . ILE A 1 93 ? 8.932 10.453 -9.374 1.00 89.56 93 ILE A CA 1
ATOM 710 C C . ILE A 1 93 ? 9.314 11.522 -10.407 1.00 89.56 93 ILE A C 1
ATOM 712 O O . ILE A 1 93 ? 8.444 12.265 -10.848 1.00 89.56 93 ILE A O 1
ATOM 716 N N . LEU A 1 94 ? 10.588 11.586 -10.821 1.00 89.81 94 LEU A N 1
ATOM 717 C CA . LEU A 1 94 ? 11.093 12.624 -11.732 1.00 89.81 94 LEU A CA 1
ATOM 718 C C . LEU A 1 94 ? 10.356 12.674 -13.073 1.00 89.81 94 LEU A C 1
ATOM 720 O O . LEU A 1 94 ? 10.122 13.761 -13.585 1.00 89.81 94 LEU A O 1
ATOM 724 N N . GLU A 1 95 ? 9.944 11.530 -13.616 1.00 86.50 95 GLU A N 1
ATOM 725 C CA . GLU A 1 95 ? 9.149 11.485 -14.848 1.00 86.50 95 GLU A CA 1
ATOM 726 C C . GLU A 1 95 ? 7.785 12.176 -14.699 1.00 86.50 95 GLU A C 1
ATOM 728 O O . GLU A 1 95 ? 7.269 12.752 -15.648 1.00 86.50 95 GLU A O 1
ATOM 733 N N . SER A 1 96 ? 7.198 12.150 -13.501 1.00 83.38 96 SER A N 1
ATOM 734 C CA . SER A 1 96 ? 5.914 12.814 -13.245 1.00 83.38 96 SER A CA 1
ATOM 735 C C . SER A 1 96 ? 6.065 14.338 -13.103 1.00 83.38 96 SER A C 1
ATOM 737 O O . SER A 1 96 ? 5.067 15.051 -13.076 1.00 83.38 96 SER A O 1
ATOM 739 N N . ILE A 1 97 ? 7.304 14.832 -12.986 1.00 87.19 97 ILE A N 1
ATOM 740 C CA . ILE A 1 97 ? 7.640 16.249 -12.783 1.00 87.19 97 ILE A CA 1
ATOM 741 C C . ILE A 1 97 ? 8.206 16.865 -14.072 1.00 87.19 97 ILE A C 1
ATOM 743 O O . ILE A 1 97 ? 7.910 18.015 -14.390 1.00 87.19 97 ILE A O 1
ATOM 747 N N . HIS A 1 98 ? 9.014 16.108 -14.818 1.00 82.00 98 HIS A N 1
ATOM 748 C CA . HIS A 1 98 ? 9.680 16.553 -16.038 1.00 82.00 98 HIS A CA 1
ATOM 749 C C . HIS A 1 98 ? 9.124 15.830 -17.267 1.00 82.00 98 HIS A C 1
ATOM 751 O O . HIS A 1 98 ? 9.194 14.606 -17.356 1.00 82.00 98 HIS A O 1
ATOM 757 N N . ASN A 1 99 ? 8.648 16.597 -18.251 1.00 71.12 99 ASN A N 1
ATOM 758 C CA . ASN A 1 99 ? 8.089 16.041 -19.487 1.00 71.12 99 ASN A CA 1
ATOM 759 C C . ASN A 1 99 ? 9.152 15.393 -20.399 1.00 71.12 99 ASN A C 1
ATOM 761 O O . ASN A 1 99 ? 8.843 14.433 -21.102 1.00 71.12 99 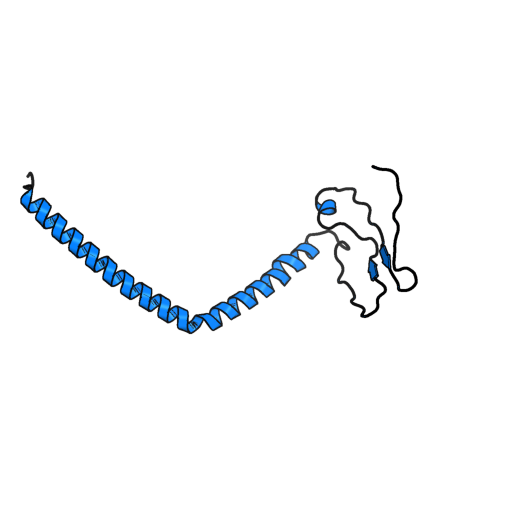ASN A O 1
ATOM 765 N N . ASP A 1 100 ? 10.407 15.849 -20.331 1.00 83.62 100 ASP A N 1
ATOM 766 C CA . ASP A 1 100 ? 11.493 15.421 -21.228 1.00 83.62 100 ASP A CA 1
ATOM 767 C C . ASP A 1 100 ? 12.430 14.393 -20.568 1.00 83.62 100 ASP A C 1
ATOM 769 O O . ASP A 1 100 ? 13.650 14.550 -20.524 1.00 83.62 100 ASP A O 1
ATOM 773 N N . PHE A 1 101 ? 11.861 13.327 -20.001 1.00 87.94 101 PHE A N 1
ATOM 774 C CA . PHE A 1 101 ? 12.647 12.273 -19.357 1.00 87.94 101 PHE A CA 1
ATOM 775 C C . PHE A 1 101 ? 13.220 11.274 -20.379 1.00 87.94 101 PHE A C 1
ATOM 777 O O . PHE A 1 101 ? 12.469 10.589 -21.086 1.00 87.94 101 PHE A O 1
ATOM 784 N N . VAL A 1 102 ? 14.548 11.113 -20.391 1.00 90.50 102 VAL A N 1
ATOM 785 C CA . VAL A 1 102 ? 15.254 10.106 -21.201 1.00 90.50 102 VAL A CA 1
ATOM 786 C C . VAL A 1 102 ? 15.423 8.813 -20.403 1.00 90.50 102 VAL A C 1
ATOM 788 O O . VAL A 1 102 ? 16.016 8.798 -19.327 1.00 90.50 102 VAL A O 1
ATOM 791 N N . ALA A 1 103 ? 14.876 7.722 -20.935 1.00 92.25 103 ALA A N 1
ATOM 792 C CA . ALA A 1 103 ? 14.968 6.397 -20.334 1.00 92.25 103 ALA A CA 1
ATOM 793 C C . ALA A 1 103 ? 16.366 5.783 -20.507 1.00 92.25 103 ALA A C 1
ATOM 795 O O . ALA A 1 103 ? 16.972 5.937 -21.565 1.00 92.25 103 ALA A O 1
ATOM 796 N N . ASN A 1 104 ? 16.838 5.037 -19.505 1.00 93.44 104 ASN A N 1
ATOM 797 C CA . ASN A 1 104 ? 18.148 4.377 -19.526 1.00 93.44 104 ASN A CA 1
ATOM 798 C C . ASN A 1 104 ? 18.018 2.891 -19.196 1.00 93.44 104 ASN A C 1
ATOM 800 O O . ASN A 1 104 ? 17.280 2.526 -18.287 1.00 93.44 104 ASN A O 1
ATOM 804 N N . SER A 1 105 ? 18.747 2.030 -19.901 1.00 95.69 105 SER A N 1
ATOM 805 C CA . SER A 1 105 ? 18.754 0.593 -19.612 1.00 95.69 105 SER A CA 1
ATOM 806 C C . SER A 1 105 ? 19.863 0.224 -18.626 1.00 95.69 105 SER A C 1
ATOM 808 O O . SER A 1 105 ? 20.943 0.813 -18.644 1.00 95.69 105 SER A O 1
ATOM 810 N N . ILE A 1 106 ? 19.602 -0.770 -17.781 1.00 94.81 106 ILE A N 1
ATOM 811 C CA . ILE A 1 106 ? 20.548 -1.306 -16.796 1.00 94.81 106 ILE A CA 1
ATOM 812 C C . ILE A 1 106 ? 20.624 -2.818 -16.991 1.00 94.81 106 ILE A C 1
ATOM 814 O O . ILE A 1 106 ? 19.593 -3.486 -17.059 1.00 94.81 106 ILE A O 1
ATOM 818 N N . PHE A 1 107 ? 21.840 -3.358 -17.058 1.00 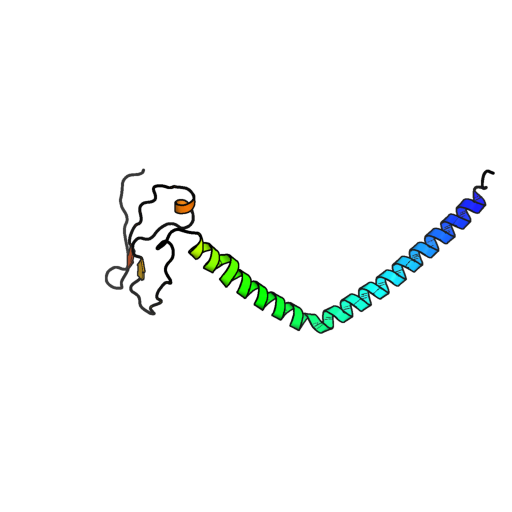95.56 107 PHE A N 1
ATOM 819 C CA . PHE A 1 107 ? 22.078 -4.794 -17.141 1.00 95.56 107 PHE A CA 1
ATOM 820 C C . PHE A 1 107 ? 23.180 -5.202 -16.168 1.00 95.56 107 PHE A C 1
ATOM 822 O O . PHE A 1 107 ? 24.296 -4.687 -16.234 1.00 95.56 107 PHE A O 1
ATOM 829 N N . LEU A 1 108 ? 22.863 -6.137 -15.278 1.00 95.00 108 LEU A N 1
ATOM 830 C CA . LEU A 1 108 ? 23.799 -6.735 -14.336 1.00 95.00 108 LEU A CA 1
ATOM 831 C C . LEU A 1 108 ? 23.709 -8.256 -14.425 1.00 95.00 108 LEU A C 1
ATOM 833 O O . LEU A 1 108 ? 22.623 -8.835 -14.422 1.00 95.00 108 LEU A O 1
ATOM 837 N N . SER A 1 109 ? 24.867 -8.902 -14.470 1.00 94.44 109 SER A N 1
ATOM 838 C CA . SER A 1 109 ? 25.007 -10.357 -14.520 1.00 94.44 109 SER A CA 1
ATOM 839 C C . SER A 1 109 ? 26.197 -10.791 -13.668 1.00 94.44 109 SER A C 1
ATOM 841 O O . SER A 1 109 ? 26.965 -9.947 -13.214 1.00 94.44 109 SER A O 1
ATOM 843 N N . GLU A 1 110 ? 26.398 -12.093 -13.478 1.00 92.94 110 GLU A N 1
ATOM 844 C CA . GLU A 1 110 ? 27.592 -12.608 -12.794 1.00 92.94 110 GLU A CA 1
ATOM 845 C C . GLU A 1 110 ? 28.895 -12.143 -13.471 1.00 92.94 110 GLU A C 1
ATOM 847 O O . GLU A 1 110 ? 29.847 -11.758 -12.797 1.00 92.94 110 GLU A O 1
ATOM 852 N N . ALA A 1 111 ? 28.907 -12.079 -14.806 1.00 91.19 111 ALA A N 1
ATOM 853 C CA . ALA A 1 111 ? 30.047 -11.596 -15.584 1.00 91.19 111 ALA A CA 1
ATOM 854 C C . ALA A 1 111 ? 30.209 -10.061 -15.555 1.00 91.19 111 ALA A C 1
ATOM 856 O O . ALA A 1 111 ? 31.254 -9.542 -15.942 1.00 91.19 111 ALA A O 1
ATOM 857 N N . SER A 1 112 ? 29.181 -9.324 -15.127 1.00 90.56 112 SER A N 1
ATOM 858 C CA . SER A 1 112 ? 29.126 -7.859 -15.150 1.00 90.56 112 SER A CA 1
ATOM 859 C C . SER A 1 112 ? 28.301 -7.340 -13.968 1.00 90.56 112 SER A C 1
ATOM 861 O O . SER A 1 112 ? 27.185 -6.842 -14.134 1.00 90.56 112 SER A O 1
ATOM 863 N N . ASN A 1 113 ? 28.827 -7.517 -12.755 1.00 92.56 113 ASN A N 1
ATOM 864 C CA . ASN A 1 113 ? 28.114 -7.241 -11.502 1.00 92.56 113 ASN A CA 1
ATOM 865 C C . ASN A 1 113 ? 28.377 -5.838 -10.919 1.00 92.56 113 ASN A C 1
ATOM 867 O O . ASN A 1 113 ? 27.817 -5.490 -9.881 1.00 92.56 113 ASN A O 1
ATOM 871 N N . MET A 1 114 ? 29.211 -5.028 -11.576 1.00 93.88 114 MET A N 1
ATOM 872 C CA . MET A 1 114 ? 29.547 -3.665 -11.170 1.00 93.88 114 MET A CA 1
ATOM 873 C C . MET A 1 114 ? 29.515 -2.731 -12.381 1.00 93.88 114 MET A C 1
ATOM 875 O O . MET A 1 114 ? 30.081 -3.043 -13.427 1.00 93.88 114 MET A O 1
ATOM 879 N N . ILE A 1 115 ? 28.888 -1.563 -12.216 1.00 93.56 115 ILE A N 1
ATOM 880 C CA . ILE A 1 115 ? 28.858 -0.492 -13.218 1.00 93.56 115 ILE A CA 1
ATOM 881 C C . ILE A 1 115 ? 29.509 0.747 -12.606 1.00 93.56 115 ILE A C 1
ATOM 883 O O . ILE A 1 115 ? 29.049 1.253 -11.584 1.00 93.56 115 ILE A O 1
ATOM 887 N N . ILE A 1 116 ? 30.566 1.249 -13.245 1.00 95.19 116 ILE A N 1
ATOM 888 C CA . ILE A 1 116 ? 31.169 2.543 -12.913 1.00 95.19 116 ILE A CA 1
ATOM 889 C C . ILE A 1 116 ? 30.653 3.561 -13.926 1.00 95.19 116 ILE A C 1
ATOM 891 O O . ILE A 1 116 ? 30.970 3.481 -15.112 1.00 95.19 116 ILE A O 1
ATOM 895 N N . VAL A 1 117 ? 29.842 4.509 -13.457 1.00 94.25 117 VAL A N 1
ATOM 896 C CA . VAL A 1 117 ? 29.306 5.595 -14.283 1.00 94.25 117 VAL A CA 1
ATOM 897 C C . VAL A 1 117 ? 30.208 6.815 -14.131 1.00 94.25 117 VAL A C 1
ATOM 899 O O . VAL A 1 117 ? 30.368 7.334 -13.030 1.00 94.25 117 VAL A O 1
ATOM 902 N N . MET A 1 118 ? 30.787 7.271 -15.239 1.00 96.00 118 MET A N 1
ATOM 903 C CA . MET A 1 118 ? 31.609 8.480 -15.307 1.00 96.00 118 MET A CA 1
ATOM 904 C C . MET A 1 118 ? 30.966 9.478 -16.265 1.00 96.00 118 MET A C 1
ATOM 906 O O . MET A 1 118 ? 30.415 9.086 -17.292 1.00 96.00 118 MET A O 1
ATOM 910 N N . GLY A 1 119 ? 31.066 10.768 -15.956 1.00 94.81 119 GLY A N 1
ATOM 911 C CA . GLY A 1 119 ? 30.532 11.826 -16.806 1.00 94.81 119 GLY A CA 1
ATOM 912 C C . GLY A 1 119 ? 30.786 13.220 -16.229 1.00 94.81 119 GLY A C 1
ATOM 913 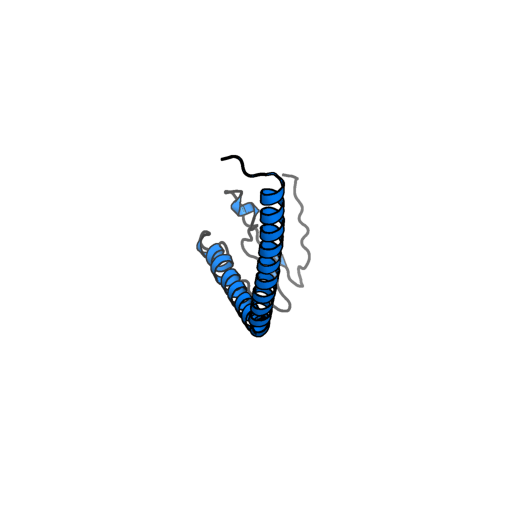O O . GLY A 1 119 ? 31.182 13.336 -15.067 1.00 94.81 119 GLY A O 1
ATOM 914 N N . PRO A 1 120 ? 30.601 14.277 -17.037 1.00 95.19 120 PRO A N 1
ATOM 915 C CA . PRO A 1 120 ? 30.633 15.649 -16.545 1.00 95.19 120 PRO A CA 1
ATOM 916 C C . PRO A 1 120 ? 29.487 15.893 -15.556 1.00 95.19 120 PRO A C 1
ATOM 918 O O . PRO A 1 120 ? 28.460 15.214 -15.602 1.00 95.19 120 PRO A O 1
ATOM 921 N N . ASN A 1 121 ? 29.649 16.890 -14.684 1.00 90.88 121 ASN A N 1
ATOM 922 C CA . ASN A 1 121 ? 28.497 17.425 -13.966 1.00 90.88 121 ASN A CA 1
ATOM 923 C C . ASN A 1 121 ? 27.558 18.110 -14.969 1.00 90.88 121 ASN A C 1
ATOM 925 O O . ASN A 1 121 ? 28.040 18.741 -15.913 1.00 90.88 121 ASN A O 1
ATOM 929 N N . MET A 1 122 ? 26.253 17.952 -14.748 1.00 75.19 122 MET A N 1
ATOM 930 C CA . MET A 1 122 ? 25.205 18.633 -15.517 1.00 75.19 122 MET A CA 1
ATOM 931 C C . MET A 1 122 ? 25.318 20.151 -15.387 1.00 75.19 122 MET A C 1
ATOM 933 O O . MET A 1 122 ? 25.581 20.627 -14.256 1.00 75.19 122 MET A O 1
#

Foldseek 3Di:
DDDDPVVVVVVVVVVVVVVVVVVVVVVVVVVVVVVVVVVCVVVVVVVVVVVVVCCCVPVNPVVVQVPDDPPLDDDDDDDDQDWDKDPQDDDPPVVVVDVPTGGDIDTDHPVRHDDDDDDDDD

Radius of gyration: 32.88 Å; chains: 1; bounding box: 73×54×70 Å

Organism: Cucumis sativus (NCBI:txid3659)

Sequence (122 aa):
MRLDSSSIQKLNVGNKSAAGECYIRTEICLQGLVDAIREDVSMLTLLAEVLCLLDMIVNSFAHTISTKPVDRYTRPNFTENGPMAIEAARHPILESIHNDFVANSIFLSEASNMIIVMGPNM